Protein AF-A0A4Y8WKA4-F1 (afdb_monomer_lite)

Organism: NCBI:txid2499078

Radius of gyration: 18.42 Å; chains: 1; bounding box: 47×33×54 Å

pLDDT: mean 84.23, std 11.36, range [43.81, 95.75]

Secondary structure (DSSP, 8-state):
-PPPHHHHHH--TT-TTS-HHHHHHHHHHHHHHHHHHHHHHHHHHT---TT--BTTBS---S---B-GGGGS---HHHHHTHHHHHHHIIIIIIIIS--EEEEEBTT--EEEEE-TTTHHHHHHHHHHHHHHHHHHHHHHHHHHHHHH--HHHHHHHHHHHHHHHHH--

Structure (mmCIF, N/CA/C/O backbone):
data_AF-A0A4Y8WKA4-F1
#
_entry.id   AF-A0A4Y8WKA4-F1
#
loop_
_atom_site.group_PDB
_atom_site.id
_atom_site.type_symbol
_atom_site.label_atom_id
_atom_site.label_alt_id
_atom_site.label_comp_id
_atom_site.label_asym_id
_atom_site.label_entity_id
_atom_site.label_seq_id
_atom_site.pdbx_PDB_ins_code
_atom_site.Cartn_x
_atom_site.Cartn_y
_atom_site.Cartn_z
_atom_site.occupancy
_atom_site.B_iso_or_equiv
_atom_site.auth_seq_id
_atom_site.auth_comp_id
_atom_site.auth_asym_id
_atom_site.auth_atom_id
_atom_site.pdbx_PDB_model_num
ATOM 1 N N . MET A 1 1 ? 14.330 -9.466 18.571 1.00 43.81 1 MET A N 1
ATOM 2 C CA . MET A 1 1 ? 14.404 -8.574 17.390 1.00 43.81 1 MET A CA 1
ATOM 3 C C . MET A 1 1 ? 12.988 -8.316 16.913 1.00 43.81 1 MET A C 1
ATOM 5 O O . MET A 1 1 ? 12.237 -9.278 16.815 1.00 43.81 1 MET A O 1
ATOM 9 N N . ARG A 1 2 ? 12.600 -7.057 16.676 1.00 56.41 2 ARG A N 1
ATOM 10 C CA . ARG A 1 2 ? 11.308 -6.758 16.035 1.00 56.41 2 ARG A CA 1
ATOM 11 C C . ARG A 1 2 ? 11.288 -7.422 14.653 1.00 56.41 2 ARG A C 1
ATOM 13 O O . ARG A 1 2 ? 12.286 -7.357 13.938 1.00 56.41 2 ARG A O 1
ATOM 20 N N . SER A 1 3 ? 10.198 -8.103 14.307 1.00 64.75 3 SER A N 1
ATOM 21 C CA . SER A 1 3 ? 10.021 -8.667 12.965 1.00 64.75 3 SER A CA 1
ATOM 22 C C . SER A 1 3 ? 10.078 -7.536 11.941 1.00 64.75 3 SER A C 1
ATOM 24 O O . SER A 1 3 ? 9.409 -6.524 12.131 1.00 64.75 3 SER A O 1
ATOM 26 N N . SER A 1 4 ? 10.848 -7.707 10.867 1.00 80.31 4 SER A N 1
ATOM 27 C CA . SER A 1 4 ? 10.919 -6.721 9.785 1.00 80.31 4 SER A CA 1
ATOM 28 C C . SER A 1 4 ? 9.520 -6.452 9.217 1.00 80.31 4 SER A C 1
ATOM 30 O O . SER A 1 4 ? 8.881 -7.372 8.700 1.00 80.31 4 SER A O 1
ATOM 32 N N . VAL A 1 5 ? 9.051 -5.201 9.289 1.00 82.81 5 VAL A N 1
ATOM 33 C CA . VAL A 1 5 ? 7.766 -4.790 8.697 1.00 82.81 5 VAL A CA 1
ATOM 34 C C . VAL A 1 5 ? 7.762 -5.015 7.189 1.00 82.81 5 VAL A C 1
ATOM 36 O O . VAL A 1 5 ? 6.759 -5.473 6.655 1.00 82.81 5 VAL A O 1
ATOM 39 N N . PHE A 1 6 ? 8.904 -4.846 6.518 1.00 83.19 6 PHE A N 1
ATOM 40 C CA . PHE A 1 6 ? 9.042 -5.185 5.103 1.00 83.19 6 PHE A CA 1
ATOM 41 C C . PHE A 1 6 ? 8.712 -6.661 4.831 1.00 83.19 6 PHE A C 1
ATOM 43 O O . PHE A 1 6 ? 7.913 -6.971 3.954 1.00 83.19 6 PHE A O 1
ATOM 50 N N . SER A 1 7 ? 9.248 -7.586 5.636 1.00 82.94 7 SER A N 1
ATOM 51 C CA . SER A 1 7 ? 8.873 -9.006 5.543 1.00 82.94 7 SER A CA 1
ATOM 52 C C . SER A 1 7 ? 7.390 -9.222 5.868 1.00 82.94 7 SER A C 1
ATOM 54 O O . SER A 1 7 ? 6.715 -10.008 5.203 1.00 82.94 7 SER A O 1
ATOM 56 N N . LYS A 1 8 ? 6.843 -8.468 6.830 1.00 87.00 8 LYS A N 1
ATOM 57 C CA . LYS A 1 8 ? 5.418 -8.506 7.189 1.00 87.00 8 LYS A CA 1
ATOM 58 C C . LYS A 1 8 ? 4.508 -8.073 6.029 1.00 87.00 8 LYS A C 1
ATOM 60 O O . LYS A 1 8 ? 3.428 -8.637 5.897 1.00 87.00 8 LYS A O 1
ATOM 65 N N . VAL A 1 9 ? 4.934 -7.155 5.158 1.00 88.31 9 VAL A N 1
ATOM 66 C CA . VAL A 1 9 ? 4.159 -6.741 3.968 1.00 88.31 9 VAL A CA 1
ATOM 67 C C . VAL A 1 9 ? 3.922 -7.910 3.006 1.00 88.31 9 VAL A C 1
ATOM 69 O O . VAL A 1 9 ? 2.821 -8.069 2.468 1.00 88.31 9 VAL A O 1
ATOM 72 N N . PHE A 1 10 ? 4.934 -8.757 2.816 1.00 87.00 10 PHE A N 1
ATOM 73 C CA . PHE A 1 10 ? 4.883 -9.899 1.896 1.00 87.00 10 PHE A CA 1
ATOM 74 C C . PHE A 1 10 ? 4.451 -11.207 2.563 1.00 87.00 10 PHE A C 1
ATOM 76 O O . PHE A 1 10 ? 3.941 -12.101 1.887 1.00 87.00 10 PHE A O 1
ATOM 83 N N . SER A 1 11 ? 4.602 -11.318 3.880 1.00 85.62 11 SER A N 1
ATOM 84 C CA . SER A 1 11 ? 4.184 -12.487 4.645 1.00 85.62 11 SER A CA 1
ATOM 85 C C . SER A 1 11 ? 2.704 -12.417 5.000 1.00 85.62 11 SER A C 1
ATOM 87 O O . SER A 1 11 ? 2.251 -11.488 5.660 1.00 85.62 11 SER A O 1
ATOM 89 N N . ARG A 1 12 ? 1.965 -13.463 4.627 1.00 80.00 12 ARG A N 1
ATOM 90 C CA . ARG A 1 12 ? 0.554 -13.650 4.991 1.00 80.00 12 ARG A CA 1
ATOM 91 C C . ARG A 1 12 ? 0.323 -13.978 6.471 1.00 80.00 12 ARG A C 1
ATOM 93 O O . ARG A 1 12 ? -0.821 -13.955 6.907 1.00 80.00 12 ARG A O 1
ATOM 100 N N . GLY A 1 13 ? 1.369 -14.333 7.223 1.00 75.81 13 GLY A N 1
ATOM 101 C CA . GLY A 1 13 ? 1.269 -14.657 8.650 1.00 75.81 13 GLY A CA 1
ATOM 102 C C . GLY A 1 13 ? 0.107 -15.601 8.999 1.00 75.81 13 GLY A C 1
ATOM 103 O O . GLY A 1 13 ? -0.016 -16.691 8.438 1.00 75.81 13 GLY A O 1
ATOM 104 N N . SER A 1 14 ? -0.741 -15.160 9.933 1.00 65.06 14 SER A N 1
ATOM 105 C CA . SER A 1 14 ? -1.911 -15.876 10.463 1.00 65.06 14 SER A CA 1
ATOM 106 C C . SER A 1 14 ? -3.178 -15.761 9.602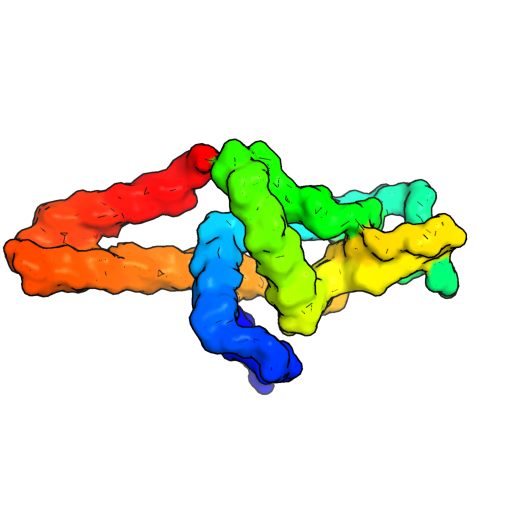 1.00 65.06 14 SER A C 1
ATOM 108 O O . SER A 1 14 ? -4.187 -16.385 9.933 1.00 65.06 14 SER A O 1
ATOM 110 N N . THR A 1 15 ? -3.165 -15.021 8.486 1.00 69.19 15 THR A N 1
ATOM 111 C CA . THR A 1 15 ? -4.337 -14.835 7.609 1.00 69.19 15 THR A CA 1
ATOM 112 C C . THR A 1 15 ? -4.549 -16.067 6.709 1.00 69.19 15 THR A C 1
ATOM 114 O O . THR A 1 15 ? -4.353 -16.055 5.486 1.00 69.19 15 THR A O 1
ATOM 117 N N . GLN A 1 16 ? -4.910 -17.192 7.335 1.00 60.88 16 GLN A N 1
ATOM 118 C CA . GLN A 1 16 ? -4.910 -18.529 6.729 1.00 60.88 16 GLN A CA 1
ATOM 119 C C . GLN A 1 16 ? -5.965 -18.752 5.622 1.00 60.88 16 GLN A C 1
ATOM 121 O O . GLN A 1 16 ? -5.877 -19.745 4.909 1.00 60.88 16 GLN A O 1
ATOM 126 N N . GLY A 1 17 ? -6.890 -17.819 5.375 1.00 73.00 17 GLY A N 1
ATOM 127 C CA . GLY A 1 17 ? -7.946 -17.963 4.356 1.00 73.00 17 GLY A CA 1
ATOM 128 C C . GLY A 1 17 ? -7.694 -17.2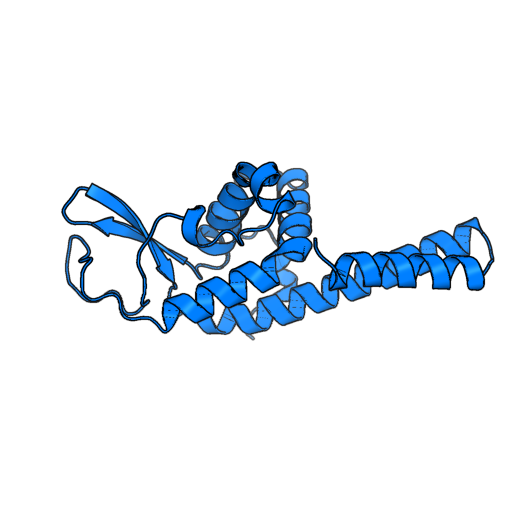95 2.996 1.00 73.00 17 GLY A C 1
ATOM 129 O O . GLY A 1 17 ? -8.512 -17.427 2.090 1.00 73.00 17 GLY A O 1
ATOM 130 N N . ILE A 1 18 ? -6.600 -16.547 2.825 1.00 85.81 18 ILE A N 1
ATOM 131 C CA . ILE A 1 18 ? -6.398 -15.698 1.634 1.00 85.81 18 ILE A CA 1
ATOM 132 C C . ILE A 1 18 ? -5.456 -16.373 0.645 1.00 85.81 18 ILE A C 1
ATOM 134 O O . ILE A 1 18 ? -4.373 -16.791 1.021 1.00 85.81 18 ILE A O 1
ATOM 138 N N . SER A 1 19 ? -5.805 -16.456 -0.640 1.00 89.38 19 SER A N 1
ATOM 139 C CA . SER A 1 19 ? -4.894 -17.025 -1.643 1.00 89.38 19 SER A CA 1
ATOM 140 C C . SER A 1 19 ? -3.643 -16.157 -1.853 1.00 89.38 19 SER A C 1
ATOM 142 O O . SER A 1 19 ? -3.685 -14.932 -1.731 1.00 89.38 19 SER A O 1
ATOM 144 N N . LEU A 1 20 ? -2.513 -16.774 -2.224 1.00 88.50 20 LEU A N 1
ATOM 145 C CA . LEU A 1 20 ? -1.264 -16.043 -2.490 1.00 88.50 20 LEU A CA 1
ATOM 146 C C . LEU A 1 20 ? -1.441 -14.981 -3.590 1.00 88.50 20 LEU A C 1
ATOM 148 O O . LEU A 1 20 ? -0.960 -13.861 -3.451 1.00 88.50 20 LEU A O 1
ATOM 152 N N . SER A 1 21 ? -2.184 -15.308 -4.652 1.00 89.62 21 SER A N 1
ATOM 153 C CA . SER A 1 21 ? -2.494 -14.365 -5.735 1.00 89.62 21 SER A CA 1
ATOM 154 C C . SER A 1 21 ? -3.244 -13.135 -5.221 1.00 89.62 21 SER A C 1
ATOM 156 O O . SER A 1 21 ? -2.887 -12.009 -5.561 1.00 89.62 21 SER A O 1
ATOM 158 N N . LYS A 1 22 ? -4.252 -13.336 -4.364 1.00 91.69 22 LYS A N 1
ATOM 159 C CA . LYS A 1 22 ? -5.006 -12.235 -3.761 1.00 91.69 22 LYS A CA 1
ATOM 160 C C . LYS A 1 22 ? -4.115 -11.380 -2.866 1.00 91.69 22 LYS A C 1
ATOM 162 O O . LYS A 1 22 ? -4.157 -10.162 -2.978 1.00 91.69 22 LYS A O 1
ATOM 167 N N . TRP A 1 23 ? -3.258 -12.003 -2.058 1.00 93.38 23 TRP A N 1
ATOM 168 C CA . TRP A 1 23 ? -2.293 -11.275 -1.234 1.00 93.38 23 TRP A CA 1
ATOM 169 C C . TRP A 1 23 ? -1.378 -10.381 -2.071 1.00 93.38 23 TRP A C 1
ATOM 171 O O . TRP A 1 23 ? -1.238 -9.203 -1.769 1.00 93.38 23 TRP A O 1
ATOM 181 N N . MET A 1 24 ? -0.824 -10.905 -3.167 1.00 90.81 24 MET A N 1
ATOM 182 C CA . MET A 1 24 ? 0.022 -10.117 -4.067 1.00 90.81 24 MET A CA 1
ATOM 183 C C . MET A 1 24 ? -0.738 -8.964 -4.724 1.00 90.81 24 MET A C 1
ATOM 185 O O . MET A 1 24 ? -0.210 -7.857 -4.784 1.00 90.81 24 MET A O 1
ATOM 189 N N . LYS A 1 25 ? -1.988 -9.182 -5.158 1.00 92.62 25 LYS A N 1
ATOM 190 C CA . LYS A 1 25 ? -2.845 -8.101 -5.678 1.00 92.62 25 LYS A CA 1
ATOM 191 C C . LYS A 1 25 ? -3.059 -7.005 -4.635 1.00 92.62 25 LYS A C 1
ATOM 193 O O . LYS A 1 25 ? -2.918 -5.829 -4.959 1.00 92.62 25 LYS A O 1
ATOM 198 N N . LEU A 1 26 ? -3.347 -7.387 -3.391 1.00 94.00 26 LEU A N 1
ATOM 199 C CA . LEU A 1 26 ? -3.508 -6.441 -2.289 1.00 94.00 26 LEU A CA 1
ATOM 200 C C . LEU A 1 26 ? -2.198 -5.717 -1.973 1.00 94.00 26 LEU A C 1
ATOM 202 O O . LEU A 1 26 ? -2.237 -4.517 -1.764 1.00 94.00 26 LEU A O 1
ATOM 206 N N . THR A 1 27 ? -1.045 -6.387 -2.005 1.00 92.81 27 THR A N 1
ATOM 207 C CA . THR A 1 27 ? 0.269 -5.749 -1.798 1.00 92.81 27 THR A CA 1
ATOM 208 C C . THR A 1 27 ? 0.630 -4.764 -2.916 1.00 92.81 27 THR A C 1
ATOM 210 O O . THR A 1 27 ? 1.208 -3.713 -2.647 1.00 92.81 27 THR A O 1
ATOM 213 N N . LEU A 1 28 ? 0.270 -5.049 -4.173 1.00 90.25 28 LEU A N 1
ATOM 214 C CA . LEU A 1 28 ? 0.444 -4.090 -5.272 1.00 90.25 28 LEU A CA 1
ATOM 215 C C . LEU A 1 28 ? -0.464 -2.869 -5.094 1.00 90.25 28 LEU A C 1
ATOM 217 O O . LEU A 1 28 ? -0.008 -1.734 -5.229 1.00 90.25 28 LEU A O 1
ATOM 221 N N . LEU A 1 29 ? -1.732 -3.099 -4.743 1.00 93.25 29 LEU A N 1
ATOM 222 C CA . LEU A 1 29 ? -2.688 -2.031 -4.459 1.00 93.25 29 LEU A CA 1
ATOM 223 C C . LEU A 1 29 ? -2.233 -1.181 -3.259 1.00 93.25 29 LEU A C 1
ATOM 225 O O . LEU A 1 29 ? -2.213 0.044 -3.321 1.00 93.25 29 LEU A O 1
ATOM 229 N N . GLU A 1 30 ? -1.782 -1.827 -2.194 1.00 94.19 30 GLU A N 1
ATOM 230 C CA . GLU A 1 30 ? -1.178 -1.198 -1.022 1.00 94.19 30 GLU A CA 1
ATOM 231 C C . GLU A 1 30 ? 0.054 -0.369 -1.387 1.00 94.19 30 GLU A C 1
ATOM 233 O O . GLU A 1 30 ? 0.178 0.765 -0.944 1.00 94.19 30 GLU A O 1
ATOM 238 N N . SER A 1 31 ? 0.938 -0.868 -2.249 1.00 90.25 31 SER A N 1
ATOM 239 C CA . SER A 1 31 ? 2.100 -0.093 -2.701 1.00 90.25 31 SER A CA 1
ATOM 240 C C . SER A 1 31 ? 1.676 1.143 -3.506 1.00 90.25 31 SER A C 1
ATOM 242 O O . SER A 1 31 ? 2.321 2.192 -3.433 1.00 90.25 31 SER A O 1
ATOM 244 N N . TYR A 1 32 ? 0.568 1.055 -4.249 1.00 89.75 32 TYR A N 1
ATOM 245 C CA . TYR A 1 32 ? 0.019 2.167 -5.023 1.00 89.75 32 TYR A CA 1
ATOM 246 C C . TYR A 1 32 ? -0.571 3.278 -4.140 1.00 89.75 32 TYR A C 1
ATOM 248 O O . TYR A 1 32 ? -0.137 4.425 -4.266 1.00 89.75 32 TYR A O 1
ATOM 256 N N . LEU A 1 33 ? -1.514 2.979 -3.237 1.00 91.62 33 LEU A N 1
ATOM 257 C CA . LEU A 1 33 ? -2.233 4.014 -2.464 1.00 91.62 33 LEU A CA 1
ATOM 258 C C . LEU A 1 33 ? -1.913 4.047 -0.961 1.00 91.62 33 LEU A C 1
ATOM 260 O O . LEU A 1 33 ? -2.409 4.914 -0.243 1.00 91.62 33 LEU A O 1
ATOM 264 N N . GLY A 1 34 ? -1.086 3.130 -0.470 1.00 92.06 34 GLY A N 1
ATOM 265 C CA . GLY A 1 34 ? -0.878 2.916 0.960 1.00 92.06 34 GLY A CA 1
ATOM 266 C C . GLY A 1 34 ? -0.259 4.103 1.686 1.00 92.06 34 GLY A C 1
ATOM 267 O O . GLY A 1 34 ? -0.564 4.308 2.854 1.00 92.06 34 GLY A O 1
ATOM 268 N N . GLU A 1 35 ? 0.545 4.922 1.003 1.00 91.25 35 GLU A N 1
ATOM 269 C CA . GLU A 1 35 ? 1.062 6.179 1.559 1.00 91.25 35 GLU A CA 1
ATOM 270 C C . GLU A 1 35 ? -0.067 7.167 1.883 1.00 91.25 35 GLU A C 1
ATOM 272 O O . GLU A 1 35 ? -0.120 7.691 2.991 1.00 91.25 35 GLU A O 1
ATOM 277 N N . GLN A 1 36 ? -1.020 7.351 0.963 1.00 91.56 36 GLN A N 1
ATOM 278 C CA . GLN A 1 36 ? -2.173 8.230 1.179 1.00 91.56 36 GLN A CA 1
ATOM 279 C C . GLN A 1 36 ? -3.070 7.698 2.304 1.00 91.56 36 GLN A C 1
ATOM 281 O O . GLN A 1 36 ? -3.555 8.472 3.123 1.00 91.56 36 GLN A O 1
ATOM 286 N N . VAL A 1 37 ? -3.264 6.376 2.372 1.00 93.44 37 VAL A N 1
ATOM 287 C CA . VAL A 1 37 ? -4.017 5.731 3.462 1.00 93.44 37 VAL A CA 1
ATOM 288 C C . VAL A 1 37 ? -3.334 5.963 4.806 1.00 93.44 37 VAL A C 1
ATOM 290 O O . VAL A 1 37 ? -3.999 6.331 5.770 1.00 93.44 37 VAL A O 1
ATOM 293 N N . ILE A 1 38 ? -2.011 5.776 4.879 1.00 93.69 38 ILE A N 1
ATOM 294 C CA . ILE A 1 38 ? -1.227 6.031 6.094 1.00 93.69 38 ILE A CA 1
ATOM 295 C C . ILE A 1 38 ? -1.396 7.482 6.543 1.00 93.69 38 ILE A C 1
ATOM 297 O O . ILE A 1 38 ? -1.667 7.722 7.719 1.00 93.69 38 ILE A O 1
ATOM 301 N N . ASP A 1 39 ? -1.271 8.434 5.620 1.00 91.19 39 ASP A N 1
ATOM 302 C CA . ASP A 1 39 ? -1.378 9.855 5.940 1.00 91.19 39 ASP A CA 1
ATOM 303 C C . ASP A 1 39 ? -2.793 10.206 6.453 1.00 91.19 39 ASP A C 1
ATOM 305 O O . ASP A 1 39 ? -2.920 10.948 7.430 1.00 91.19 39 ASP A O 1
ATOM 309 N N . ILE A 1 40 ? -3.853 9.608 5.885 1.00 91.06 40 ILE A N 1
ATOM 310 C CA . ILE A 1 40 ? -5.226 9.743 6.407 1.00 91.06 40 ILE A CA 1
ATOM 311 C C . ILE A 1 40 ? -5.328 9.153 7.817 1.00 91.06 40 ILE A C 1
ATOM 313 O O . ILE A 1 40 ? -5.788 9.849 8.720 1.00 91.06 40 ILE A O 1
ATOM 317 N N . ILE A 1 41 ? -4.874 7.912 8.040 1.00 91.00 41 ILE A N 1
ATOM 318 C CA . ILE A 1 41 ? -4.930 7.255 9.360 1.00 91.00 41 ILE A CA 1
ATOM 319 C C . ILE A 1 41 ? -4.222 8.111 10.419 1.00 91.00 41 ILE A C 1
ATOM 321 O O . ILE A 1 41 ? -4.775 8.352 11.493 1.00 91.00 41 ILE A O 1
ATOM 325 N N . LEU A 1 42 ? -3.026 8.616 10.111 1.00 89.31 42 LEU A N 1
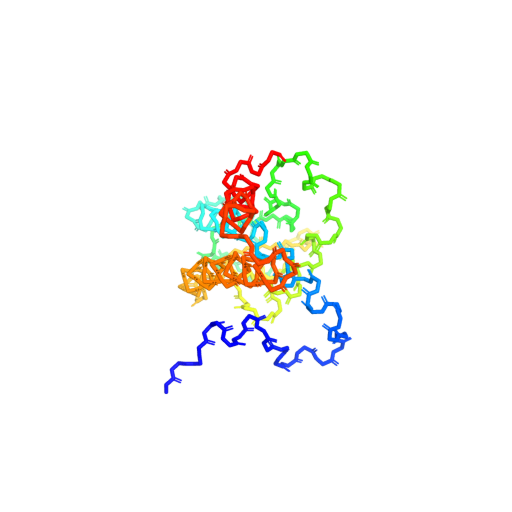ATOM 326 C CA . LEU A 1 42 ? -2.269 9.482 11.014 1.00 89.31 42 LEU A CA 1
ATOM 327 C C . LEU A 1 42 ? -3.012 10.792 11.291 1.00 89.31 42 LEU A C 1
ATOM 329 O O . LEU A 1 42 ? -3.177 11.165 12.455 1.00 89.31 42 LEU A O 1
ATOM 333 N N . SER A 1 43 ? -3.521 11.453 10.248 1.00 87.44 43 SER A N 1
ATOM 334 C CA . SER A 1 43 ? -4.290 12.692 10.389 1.00 87.44 43 SER A CA 1
ATOM 335 C C . SER A 1 43 ? -5.488 12.503 11.318 1.00 87.44 43 SER A C 1
ATOM 337 O O . SER A 1 43 ? -5.712 13.310 12.221 1.00 87.44 43 SER A O 1
ATOM 339 N N . VAL A 1 44 ? -6.247 11.426 11.135 1.00 82.88 44 VAL A N 1
ATOM 340 C CA . VAL A 1 44 ? -7.489 11.201 11.882 1.00 82.88 44 VAL A CA 1
ATOM 341 C C . VAL A 1 44 ? -7.233 10.662 13.291 1.00 82.88 44 VAL A C 1
ATOM 343 O O . VAL A 1 44 ? -8.028 10.921 14.194 1.00 82.88 44 VAL A O 1
ATOM 346 N N . SER A 1 45 ? -6.093 9.997 13.512 1.00 82.56 45 SER A N 1
ATOM 347 C CA . SER A 1 45 ? -5.658 9.566 14.847 1.00 82.56 45 SER A CA 1
ATOM 348 C C . SER A 1 45 ? -5.363 10.748 15.774 1.00 82.56 45 SER A C 1
ATOM 350 O O . SER A 1 45 ? -5.610 10.675 16.975 1.00 82.56 45 SER A O 1
ATOM 352 N N . SER A 1 46 ? -4.902 11.872 15.211 1.00 74.75 46 SER A N 1
ATOM 353 C CA . SER A 1 46 ? -4.672 13.115 15.957 1.00 74.75 46 SER A CA 1
ATOM 354 C C . SER A 1 46 ? -5.956 13.901 16.256 1.00 74.75 46 SER A C 1
ATOM 356 O O . SER A 1 46 ? -5.945 14.819 17.077 1.00 74.75 46 SER A O 1
ATOM 358 N N . TYR A 1 47 ? -7.074 13.548 15.612 1.00 71.25 47 TYR A N 1
ATOM 359 C CA . TYR A 1 47 ? -8.331 14.277 15.728 1.00 71.25 47 TYR A CA 1
ATOM 360 C C . TYR A 1 47 ? -9.251 13.619 16.763 1.00 71.25 47 TYR A C 1
ATOM 362 O O . TYR A 1 47 ? -9.877 12.595 16.500 1.00 71.25 47 TYR A O 1
ATOM 370 N N . GLN A 1 48 ? -9.388 14.209 17.952 1.00 59.94 48 GLN A N 1
ATOM 371 C CA . GLN A 1 48 ? -10.360 13.736 18.944 1.00 59.94 48 GLN A CA 1
ATOM 372 C C . GLN A 1 48 ? -11.780 14.154 18.554 1.00 59.94 48 GLN A C 1
ATOM 374 O O . GLN A 1 48 ? -12.184 15.307 18.713 1.00 59.94 48 GLN A O 1
ATOM 379 N N . THR A 1 49 ? -12.567 13.193 18.074 1.00 55.62 49 THR A N 1
ATOM 380 C CA . THR A 1 49 ? -13.989 13.420 17.794 1.00 55.62 49 THR A CA 1
ATOM 381 C C . THR A 1 49 ? -14.778 13.288 19.094 1.00 55.62 49 THR A C 1
ATOM 383 O O . THR A 1 49 ? -14.833 12.213 19.683 1.00 55.62 49 THR A O 1
ATOM 386 N N . LYS A 1 50 ? -15.390 14.384 19.561 1.00 53.81 50 LYS A N 1
ATOM 387 C CA . LYS A 1 50 ? -16.109 14.439 20.851 1.00 53.81 50 LYS A CA 1
ATOM 388 C C . LYS A 1 50 ? -17.441 13.667 20.888 1.00 53.81 50 LYS A C 1
ATOM 390 O O . LYS A 1 50 ? -18.029 13.566 21.956 1.00 53.81 50 LYS A O 1
ATOM 395 N N . SER A 1 51 ? -17.957 13.184 19.757 1.00 54.12 51 SER A N 1
ATOM 396 C CA . SER A 1 51 ? -19.385 12.847 19.619 1.00 54.12 51 SER A CA 1
ATOM 397 C C . SER A 1 51 ? -19.734 11.361 19.530 1.00 54.12 51 SER A C 1
ATOM 399 O O . SER A 1 51 ? -20.904 11.022 19.675 1.00 54.12 51 SER A O 1
ATOM 401 N N . VAL A 1 52 ? -18.774 10.461 19.319 1.00 63.50 52 VAL A N 1
ATOM 402 C CA . VAL A 1 52 ? -19.067 9.025 19.175 1.00 63.50 52 VAL A CA 1
ATOM 403 C C . VAL A 1 52 ? -18.502 8.299 20.391 1.00 63.50 52 VAL A C 1
ATOM 405 O O . VAL A 1 52 ? -17.346 8.516 20.733 1.00 63.50 52 VAL A O 1
ATOM 408 N N . SER A 1 53 ? -19.290 7.442 21.051 1.00 65.50 53 SER A N 1
ATOM 409 C CA . SER A 1 53 ? -18.892 6.612 22.210 1.00 65.50 53 SER A CA 1
ATOM 410 C C . SER A 1 53 ? -19.034 5.125 21.862 1.00 65.50 53 SER A C 1
ATOM 412 O O . SER A 1 53 ? -20.006 4.742 21.206 1.00 65.50 53 SER A O 1
ATOM 414 N N . TRP A 1 54 ? -18.065 4.291 22.257 1.00 70.81 54 TRP A N 1
ATOM 415 C CA . TRP A 1 54 ? -18.174 2.840 22.084 1.00 70.81 54 TRP A CA 1
ATOM 416 C C . TRP A 1 54 ? -19.124 2.253 23.118 1.00 70.81 54 TRP A C 1
ATOM 418 O O . TRP A 1 54 ? -19.299 2.770 24.229 1.00 70.81 54 TRP A O 1
ATOM 428 N N . LYS A 1 55 ? -19.724 1.125 22.764 1.00 63.69 55 LYS A N 1
ATOM 429 C CA . LYS A 1 55 ? -20.459 0.281 23.693 1.00 63.69 55 LYS A CA 1
ATOM 430 C C . LYS A 1 55 ? -19.447 -0.364 24.650 1.00 63.69 55 LYS A C 1
ATOM 432 O O . LYS A 1 55 ? -18.693 -1.241 24.253 1.00 63.69 55 LYS A O 1
ATOM 437 N N . GLY A 1 56 ? -19.400 0.110 25.897 1.00 61.25 56 GLY A N 1
ATOM 438 C CA . GLY A 1 56 ? -18.479 -0.394 26.930 1.00 61.25 56 GLY A CA 1
ATOM 439 C C . GLY A 1 56 ? -17.523 0.639 27.539 1.00 61.25 56 GLY A C 1
ATOM 440 O O . GLY A 1 56 ? -16.829 0.306 28.494 1.00 61.25 56 GLY A O 1
ATOM 441 N N . GLY A 1 57 ? -17.512 1.890 27.061 1.00 56.22 57 GLY A N 1
ATOM 442 C CA . GLY A 1 57 ? -16.752 2.986 27.679 1.00 56.22 57 GLY A CA 1
ATOM 443 C C . GLY A 1 57 ? -16.210 4.004 26.672 1.00 56.22 57 GLY A C 1
ATOM 444 O O . GLY A 1 57 ? -16.081 3.715 25.486 1.00 56.22 57 GLY A O 1
ATOM 445 N N . ASP A 1 58 ? -15.885 5.209 27.151 1.00 53.19 58 ASP A N 1
ATOM 446 C CA . ASP A 1 58 ? -15.444 6.345 26.317 1.00 53.19 58 ASP A CA 1
ATOM 447 C C . ASP A 1 58 ? -13.961 6.319 25.913 1.00 53.19 58 ASP A C 1
ATOM 449 O O . ASP A 1 58 ? -13.500 7.193 25.178 1.00 53.19 58 ASP A O 1
ATOM 453 N N . GLN A 1 59 ? -13.197 5.313 26.334 1.00 51.06 59 GLN A N 1
ATOM 454 C CA . GLN A 1 59 ? -11.757 5.264 26.089 1.00 51.06 59 GLN A CA 1
ATOM 455 C C . GLN A 1 59 ? -11.405 4.638 24.734 1.00 51.06 59 GLN A C 1
ATOM 457 O O . GLN A 1 59 ? -10.708 3.631 24.683 1.00 51.06 59 GLN A O 1
ATOM 462 N N . ALA A 1 60 ? -11.833 5.241 23.621 1.00 51.38 60 ALA A N 1
ATOM 463 C CA . ALA A 1 60 ? -11.055 5.060 22.392 1.00 51.38 60 ALA A CA 1
ATOM 464 C C . ALA A 1 60 ? -10.005 6.160 22.345 1.00 51.38 60 ALA A C 1
ATOM 466 O O . ALA A 1 60 ? -10.319 7.338 22.167 1.00 51.38 60 ALA A O 1
ATOM 467 N N . VAL A 1 61 ? -8.757 5.751 22.529 1.00 57.81 61 VAL A N 1
ATOM 468 C CA . VAL A 1 61 ? -7.577 6.622 22.513 1.00 57.81 61 VAL A CA 1
ATOM 469 C C . VAL A 1 61 ? -7.192 6.995 21.060 1.00 57.81 61 VAL A C 1
ATOM 471 O O . VAL A 1 61 ? -6.362 7.869 20.842 1.00 57.81 61 VAL A O 1
ATOM 474 N N . GLY A 1 62 ? -7.847 6.383 20.063 1.00 57.19 62 GLY A N 1
ATOM 475 C CA . GLY A 1 62 ? -7.549 6.428 18.625 1.00 57.19 62 GLY A CA 1
ATOM 476 C C . GLY A 1 62 ? -8.083 7.589 17.778 1.00 57.19 62 GLY A C 1
ATOM 477 O O . GLY A 1 62 ? -8.041 7.494 16.553 1.00 57.19 62 GLY A O 1
ATOM 478 N N . GLY A 1 63 ? -8.600 8.664 18.376 1.00 69.81 63 GLY A N 1
ATOM 479 C CA . GLY A 1 63 ? -9.098 9.819 17.614 1.00 69.81 63 GLY A CA 1
ATOM 480 C C . GLY A 1 63 ? -10.450 9.582 16.916 1.00 69.81 63 GLY A C 1
ATOM 481 O O . GLY A 1 63 ? -11.424 9.189 17.568 1.00 69.81 63 GLY A O 1
ATOM 482 N N . TYR A 1 64 ? -10.541 9.902 15.618 1.00 79.38 64 TYR A N 1
ATOM 483 C CA . TYR A 1 64 ? -11.765 9.824 14.804 1.00 79.38 64 TYR A CA 1
ATOM 484 C C . TYR A 1 64 ? -12.311 8.400 14.682 1.00 79.38 64 TYR A C 1
ATOM 486 O O . TYR A 1 64 ? -11.564 7.422 14.668 1.00 79.38 64 TYR A O 1
ATOM 494 N N . ARG A 1 65 ? -13.638 8.302 14.554 1.00 82.75 65 ARG A N 1
ATOM 495 C CA . ARG A 1 65 ? -14.368 7.043 14.391 1.00 82.75 65 ARG A CA 1
ATOM 496 C C . ARG A 1 65 ? -15.285 7.160 13.187 1.00 82.75 65 ARG A C 1
ATOM 498 O O . ARG A 1 65 ? -16.119 8.063 13.149 1.00 82.75 65 ARG A O 1
ATOM 505 N N . GLY A 1 66 ? -15.147 6.245 12.239 1.00 83.75 66 GLY A N 1
ATOM 506 C CA . GLY A 1 66 ? -15.950 6.251 11.022 1.00 83.75 66 GLY A CA 1
ATOM 507 C C . GLY A 1 66 ? -15.931 4.913 10.302 1.00 83.75 66 GLY A C 1
ATOM 508 O O . GLY A 1 66 ? -15.277 3.964 10.727 1.00 83.75 66 GLY A O 1
ATOM 509 N N . GLU A 1 67 ? -16.679 4.827 9.213 1.00 88.94 67 GLU A N 1
ATOM 510 C CA . GLU A 1 67 ? -16.659 3.656 8.341 1.00 88.94 67 GLU A CA 1
ATOM 511 C C . GLU A 1 67 ? -15.298 3.515 7.642 1.00 88.94 67 GLU A C 1
ATOM 513 O O . GLU A 1 67 ? -14.586 4.502 7.437 1.00 88.94 67 GLU A O 1
ATOM 518 N N . LEU A 1 68 ? -14.950 2.298 7.205 1.00 89.81 68 LEU A N 1
ATOM 519 C CA . LEU A 1 68 ? -13.713 2.046 6.448 1.00 89.81 68 LEU A CA 1
ATOM 520 C C . LEU A 1 68 ? -13.578 2.942 5.212 1.00 89.81 68 LEU A C 1
ATOM 522 O O . LEU A 1 68 ? -12.470 3.314 4.834 1.00 89.81 68 LEU A O 1
ATOM 526 N N . GLU A 1 69 ? -14.703 3.312 4.601 1.00 90.94 69 GLU A N 1
ATOM 527 C CA . GLU A 1 69 ? -14.739 4.188 3.432 1.00 90.94 69 GLU A CA 1
ATOM 528 C C . GLU A 1 69 ? -14.072 5.544 3.675 1.00 90.94 69 GLU A C 1
ATOM 530 O O . GLU A 1 69 ? -13.498 6.113 2.748 1.00 90.94 69 GLU A O 1
ATOM 535 N N . PHE A 1 70 ? -14.086 6.040 4.913 1.00 88.44 70 PHE A N 1
ATOM 536 C CA . PHE A 1 70 ? -13.466 7.315 5.262 1.00 88.44 70 PHE A CA 1
ATOM 537 C C . PHE A 1 70 ? -11.938 7.299 5.110 1.00 88.44 70 PHE A C 1
ATOM 539 O O . PHE A 1 70 ? -11.319 8.330 4.856 1.00 88.44 70 PHE A O 1
ATOM 546 N N . PHE A 1 71 ? -11.323 6.121 5.221 1.00 89.94 71 PHE A N 1
ATOM 547 C CA . PHE A 1 71 ? -9.880 5.946 5.064 1.00 89.94 71 PHE A CA 1
ATOM 548 C C . PHE A 1 71 ? -9.453 5.817 3.592 1.00 89.94 71 PHE A C 1
ATOM 550 O O . PHE A 1 71 ? -8.264 5.664 3.306 1.00 89.94 71 PHE A O 1
ATOM 557 N N . ILE A 1 72 ? -10.400 5.875 2.648 1.00 91.19 72 ILE A N 1
ATOM 558 C CA . ILE A 1 72 ? -10.128 5.793 1.211 1.00 91.19 72 ILE A CA 1
ATOM 559 C C . ILE A 1 72 ? -9.792 7.192 0.671 1.00 91.19 72 ILE A C 1
ATOM 561 O O . ILE A 1 72 ? -10.632 8.094 0.731 1.00 91.19 72 ILE A O 1
ATOM 565 N N . PRO A 1 73 ? -8.608 7.396 0.064 1.00 87.62 73 PRO A N 1
ATOM 566 C CA . PRO A 1 73 ? -8.273 8.679 -0.540 1.00 87.62 73 PRO A CA 1
ATOM 567 C C . PRO A 1 73 ? -9.200 8.994 -1.719 1.00 87.62 73 PRO A C 1
ATOM 569 O O . PRO A 1 73 ? -9.441 8.149 -2.583 1.00 87.62 73 PRO A O 1
ATOM 572 N N . SER A 1 74 ? -9.689 10.231 -1.790 1.00 84.75 74 SER A N 1
ATOM 573 C CA . SER A 1 74 ? -10.722 10.658 -2.743 1.00 84.75 74 SER A CA 1
ATOM 574 C C . SER A 1 74 ? -10.179 11.008 -4.141 1.00 84.75 74 SER A C 1
ATOM 576 O O . SER A 1 74 ? -10.341 12.135 -4.603 1.00 84.75 74 SER A O 1
ATOM 578 N N . THR A 1 75 ? -9.558 10.053 -4.840 1.00 84.50 75 THR A N 1
ATOM 579 C CA . THR A 1 75 ? -9.139 10.209 -6.254 1.00 84.50 75 THR A CA 1
ATOM 580 C C . THR A 1 75 ? -10.118 9.529 -7.218 1.00 84.50 75 THR A C 1
ATOM 582 O O . THR A 1 75 ? -10.931 8.692 -6.812 1.00 84.50 75 THR A O 1
ATOM 585 N N . LEU A 1 76 ? -10.066 9.875 -8.512 1.00 82.25 76 LEU A N 1
ATOM 586 C CA . LEU A 1 76 ? -10.926 9.253 -9.532 1.00 82.25 76 LEU A CA 1
ATOM 587 C C . LEU A 1 76 ? -10.663 7.746 -9.652 1.00 82.25 76 LEU A C 1
ATOM 589 O O . LEU A 1 76 ? -11.610 6.959 -9.666 1.00 82.25 76 LEU A O 1
ATOM 593 N N . ILE A 1 77 ? -9.391 7.340 -9.666 1.00 84.94 77 ILE A N 1
ATOM 594 C CA . ILE A 1 77 ? -8.997 5.927 -9.736 1.00 84.94 77 ILE A CA 1
ATOM 595 C C . ILE A 1 77 ? -9.474 5.165 -8.491 1.00 84.94 77 ILE A C 1
ATOM 597 O O . ILE A 1 77 ? -10.020 4.065 -8.606 1.00 84.94 77 ILE A O 1
ATOM 601 N N . ASN A 1 78 ? -9.359 5.760 -7.301 1.00 87.12 78 ASN A N 1
ATOM 602 C CA . ASN A 1 78 ? -9.769 5.099 -6.060 1.00 87.12 78 ASN A CA 1
ATOM 603 C C . ASN A 1 78 ? -11.284 4.881 -5.979 1.00 87.12 78 ASN A C 1
ATOM 605 O O . ASN A 1 78 ? -11.722 3.889 -5.398 1.00 87.12 78 ASN A O 1
ATOM 609 N N . LYS A 1 79 ? -12.094 5.742 -6.613 1.00 86.50 79 LYS A N 1
ATOM 610 C CA . LYS A 1 79 ? -13.543 5.504 -6.738 1.00 86.50 79 LYS A CA 1
ATOM 611 C C . LYS A 1 79 ? -13.843 4.228 -7.526 1.00 86.50 79 LYS A C 1
ATOM 613 O O . LYS A 1 79 ? -14.740 3.484 -7.138 1.00 86.50 79 LYS A O 1
ATOM 618 N N . LEU A 1 80 ? -13.080 3.948 -8.584 1.00 88.56 80 LEU A N 1
ATOM 619 C CA . LEU A 1 80 ? -13.222 2.720 -9.377 1.00 88.56 80 LEU A CA 1
ATOM 620 C C . LEU A 1 80 ? -12.743 1.485 -8.603 1.00 88.56 80 LEU A C 1
ATOM 622 O O . LEU A 1 80 ? -13.356 0.422 -8.673 1.00 88.56 80 LEU A O 1
ATOM 626 N N . LEU A 1 81 ? -11.667 1.627 -7.827 1.00 91.00 81 LEU A N 1
ATOM 627 C CA . LEU A 1 81 ? -11.063 0.535 -7.058 1.00 91.00 81 LEU A CA 1
ATOM 628 C C . LEU A 1 81 ? -11.657 0.360 -5.653 1.00 91.00 81 LEU A C 1
ATOM 630 O O . LEU A 1 81 ? -11.177 -0.488 -4.901 1.00 91.00 81 LEU A O 1
ATOM 634 N N . LYS A 1 82 ? -12.710 1.106 -5.299 1.00 92.81 82 LYS A N 1
ATOM 635 C CA . LYS A 1 82 ? -13.259 1.213 -3.936 1.00 92.81 82 LYS A CA 1
ATOM 636 C C . LYS A 1 82 ? -13.406 -0.130 -3.218 1.00 92.81 82 LYS A C 1
ATOM 638 O O . LYS A 1 82 ? -12.937 -0.270 -2.096 1.00 92.81 82 LYS A O 1
ATOM 643 N N . GLN A 1 83 ? -14.009 -1.129 -3.865 1.00 93.44 83 GLN A N 1
ATOM 644 C CA . GLN A 1 83 ? -14.221 -2.453 -3.260 1.00 93.44 83 GLN A CA 1
ATOM 645 C C . GLN A 1 83 ? -12.905 -3.162 -2.908 1.00 93.44 83 GLN A C 1
ATOM 647 O O . GLN A 1 83 ? -12.783 -3.743 -1.834 1.00 93.44 83 GLN A O 1
ATOM 652 N N . HIS A 1 84 ? -11.900 -3.065 -3.780 1.00 94.06 84 HIS A N 1
ATOM 653 C CA . HIS A 1 84 ? -10.580 -3.647 -3.540 1.00 94.06 84 HIS A CA 1
ATOM 654 C C . HIS A 1 84 ? -9.826 -2.893 -2.441 1.00 94.06 84 HIS A C 1
ATOM 656 O O . HIS A 1 84 ? -9.078 -3.499 -1.679 1.00 94.06 84 HIS A O 1
ATOM 662 N N . ILE A 1 85 ? -10.033 -1.576 -2.339 1.00 94.88 85 ILE A N 1
ATOM 663 C CA . ILE A 1 85 ? -9.438 -0.761 -1.276 1.00 94.88 85 ILE A CA 1
ATOM 664 C C . ILE A 1 85 ? -10.078 -1.095 0.074 1.00 94.88 85 ILE A C 1
ATOM 666 O O . ILE A 1 85 ? -9.360 -1.268 1.050 1.00 94.88 85 ILE A O 1
ATOM 670 N N . LEU A 1 86 ? -11.403 -1.248 0.139 1.00 95.12 86 LEU A N 1
ATOM 671 C CA . LEU A 1 86 ? -12.084 -1.696 1.359 1.00 95.12 86 LEU A CA 1
ATOM 672 C C . LEU A 1 86 ? -11.561 -3.050 1.829 1.00 95.12 86 LEU A C 1
ATOM 674 O O . LEU A 1 86 ? -11.261 -3.233 3.005 1.00 95.12 86 LEU A O 1
ATOM 678 N N . GLU A 1 87 ? -11.395 -3.978 0.892 1.00 95.06 87 GLU A N 1
ATOM 679 C CA . GLU A 1 87 ? -10.819 -5.282 1.179 1.00 95.06 87 GLU A CA 1
ATOM 680 C C . GLU A 1 87 ? -9.365 -5.182 1.669 1.00 95.06 87 GLU A C 1
ATOM 682 O O . GLU A 1 87 ? -8.992 -5.856 2.629 1.00 95.06 87 GLU A O 1
ATOM 687 N N . LEU A 1 88 ? -8.554 -4.311 1.064 1.00 95.75 88 LEU A N 1
ATOM 688 C CA . LEU A 1 88 ? -7.198 -4.016 1.528 1.00 95.75 88 LEU A CA 1
ATOM 689 C C . LEU A 1 88 ? -7.193 -3.475 2.965 1.00 95.75 88 LEU A C 1
ATOM 691 O O . LEU A 1 88 ? -6.373 -3.914 3.775 1.00 95.75 88 LEU A O 1
ATOM 695 N N . LEU A 1 89 ? -8.085 -2.535 3.280 1.00 95.31 89 LEU A N 1
ATOM 696 C CA . LEU A 1 89 ? -8.184 -1.939 4.609 1.00 95.31 89 LEU A CA 1
ATOM 697 C C . LEU A 1 89 ? -8.592 -2.982 5.657 1.00 95.31 89 LEU A C 1
ATOM 699 O O . LEU A 1 89 ? -7.940 -3.092 6.692 1.00 95.31 89 LEU A O 1
ATOM 703 N N . GLU A 1 90 ? -9.606 -3.794 5.368 1.00 93.88 90 GLU A N 1
ATOM 704 C CA . GLU A 1 90 ? -10.071 -4.849 6.275 1.00 93.88 90 GLU A CA 1
ATOM 705 C C . GLU A 1 90 ? -8.989 -5.919 6.501 1.00 93.88 90 GLU A C 1
ATOM 707 O O . GLU A 1 90 ? -8.688 -6.295 7.633 1.00 93.88 90 GLU A O 1
ATOM 712 N N . ILE A 1 91 ? -8.354 -6.397 5.431 1.00 94.06 91 ILE A N 1
ATOM 713 C CA . ILE A 1 91 ? -7.411 -7.518 5.511 1.00 94.06 91 ILE A CA 1
ATOM 714 C C . ILE A 1 91 ? -6.045 -7.071 6.032 1.00 94.06 91 ILE A C 1
ATOM 716 O O . ILE A 1 91 ? -5.498 -7.682 6.950 1.00 94.06 91 ILE A O 1
ATOM 720 N N . LYS A 1 92 ? -5.440 -6.044 5.426 1.00 94.88 92 LYS A N 1
ATOM 721 C CA . LYS A 1 92 ? -4.062 -5.669 5.765 1.00 94.88 92 LYS A CA 1
ATOM 722 C C . LYS A 1 92 ? -4.027 -4.688 6.929 1.00 94.88 92 LYS A C 1
ATOM 724 O O . LYS A 1 92 ? -3.316 -4.934 7.896 1.00 94.88 92 LYS A O 1
ATOM 729 N N . TYR A 1 93 ? -4.810 -3.614 6.878 1.00 94.19 93 TYR A N 1
ATOM 730 C CA . TYR A 1 93 ? -4.724 -2.544 7.878 1.00 94.19 93 TYR A CA 1
ATOM 731 C C . TYR A 1 93 ? -5.424 -2.896 9.198 1.00 94.19 93 TYR A C 1
ATOM 733 O O . TYR A 1 93 ? -4.877 -2.614 10.264 1.00 94.19 93 TYR A O 1
ATOM 741 N N . PHE A 1 94 ? -6.585 -3.550 9.148 1.00 92.88 94 PHE A N 1
ATOM 742 C CA . PHE A 1 94 ? -7.294 -4.006 10.342 1.00 92.88 94 PHE A CA 1
ATOM 743 C C . PHE A 1 94 ? -6.774 -5.363 10.840 1.00 92.88 94 PHE A C 1
ATOM 745 O O . PHE A 1 94 ? -6.250 -5.429 11.945 1.00 92.88 94 PHE A O 1
ATOM 752 N N . GLN A 1 95 ? -6.839 -6.436 10.046 1.00 91.56 95 GLN A N 1
ATOM 753 C CA . GLN A 1 95 ? -6.524 -7.780 10.563 1.00 91.56 95 GLN A CA 1
ATOM 754 C C . GLN A 1 95 ? -5.022 -8.086 10.689 1.00 91.56 95 GLN A C 1
ATOM 756 O O . GLN A 1 95 ? -4.615 -8.763 11.627 1.00 91.56 95 GLN A O 1
ATOM 761 N N . HIS A 1 96 ? -4.185 -7.655 9.739 1.00 92.31 96 HIS A N 1
ATOM 762 C CA . HIS A 1 96 ? -2.776 -8.089 9.688 1.00 92.31 96 HIS A CA 1
ATOM 763 C C . HIS A 1 96 ? -1.804 -7.143 10.400 1.00 92.31 96 HIS A C 1
ATOM 765 O O . HIS A 1 96 ? -0.901 -7.571 11.129 1.00 92.31 96 HIS A O 1
ATOM 771 N N . TYR A 1 97 ? -1.939 -5.840 10.167 1.00 92.12 97 TYR A N 1
ATOM 772 C CA . TYR A 1 97 ? -1.115 -4.826 10.822 1.00 92.12 97 TYR A CA 1
ATOM 773 C C . TYR A 1 97 ? -1.728 -4.301 12.110 1.00 92.12 97 TYR A C 1
ATOM 775 O O . TYR A 1 97 ? -0.981 -3.737 12.905 1.00 92.12 97 TYR A O 1
ATOM 783 N N . GLU A 1 98 ? -3.038 -4.486 12.303 1.00 92.12 98 GLU A N 1
ATOM 784 C CA . GLU A 1 98 ? -3.765 -4.042 13.496 1.00 92.12 98 GLU A CA 1
ATOM 785 C C . GLU A 1 98 ? -3.585 -2.540 13.771 1.00 92.12 98 GLU A C 1
ATOM 787 O O . GLU A 1 98 ? -3.563 -2.102 14.923 1.00 92.12 98 GLU A O 1
ATOM 792 N N . VAL A 1 99 ? -3.413 -1.745 12.708 1.00 92.25 99 VAL A N 1
ATOM 793 C CA . VAL A 1 99 ? -3.307 -0.276 12.771 1.00 92.25 99 VAL A CA 1
ATOM 794 C C . VAL A 1 99 ? -4.679 0.388 12.786 1.00 92.25 99 VAL A C 1
ATOM 796 O O . VAL A 1 99 ? -4.797 1.548 13.174 1.00 92.25 99 VAL A O 1
ATOM 799 N N . LEU A 1 100 ? -5.710 -0.357 12.394 1.00 92.06 100 LEU A N 1
ATOM 800 C CA . LEU A 1 100 ? -7.107 -0.028 12.627 1.00 92.06 100 LEU A CA 1
ATOM 801 C C . LEU A 1 100 ? -7.666 -0.956 13.706 1.00 92.06 100 LEU A C 1
ATOM 803 O O . LEU A 1 100 ? -7.258 -2.110 13.814 1.00 92.06 100 LEU A O 1
ATOM 807 N N . GLU A 1 101 ? -8.624 -0.457 14.472 1.00 89.69 101 GLU A N 1
ATOM 808 C CA . GLU A 1 101 ? -9.431 -1.222 15.420 1.00 89.69 101 GLU A CA 1
ATOM 809 C C . GLU A 1 101 ? -10.911 -1.073 15.056 1.00 89.69 101 GLU A C 1
ATOM 811 O O . GLU A 1 101 ? -11.328 -0.027 14.559 1.00 89.69 101 GLU A O 1
ATOM 816 N N . LYS A 1 102 ? -11.698 -2.129 15.279 1.00 89.12 102 LYS A N 1
ATOM 817 C CA . LYS A 1 102 ? -13.120 -2.191 14.928 1.00 89.12 102 LYS A CA 1
ATOM 818 C C . LYS A 1 102 ? -13.974 -2.292 16.172 1.00 89.12 102 LYS A C 1
ATOM 820 O O . LYS A 1 102 ? -13.645 -3.040 17.093 1.00 89.12 102 LYS A O 1
ATOM 825 N N . GLY A 1 103 ? -15.138 -1.661 16.126 1.00 84.50 103 GLY A N 1
ATOM 826 C CA . GLY A 1 103 ? -16.263 -2.113 16.924 1.00 84.50 103 GLY A CA 1
ATOM 827 C C . GLY A 1 103 ? -17.376 -1.108 17.046 1.00 84.50 103 GLY A C 1
ATOM 828 O O . GLY A 1 103 ? -17.670 -0.374 16.108 1.00 84.50 103 GLY A O 1
ATOM 829 N N . GLU A 1 104 ? -18.123 -1.254 18.130 1.00 83.38 104 GLU A N 1
ATOM 830 C CA . GLU A 1 104 ? -19.548 -0.978 18.102 1.00 83.38 104 GLU A CA 1
ATOM 831 C C . GLU A 1 104 ? -19.907 0.278 18.875 1.00 83.38 104 GLU A C 1
ATOM 833 O O . GLU A 1 104 ? -19.537 0.459 20.039 1.00 83.38 104 GLU A O 1
ATOM 838 N N . THR A 1 105 ? -20.691 1.135 18.232 1.00 80.62 105 THR A N 1
ATOM 839 C CA . THR A 1 105 ? -21.334 2.264 18.899 1.00 80.62 105 THR A CA 1
ATOM 840 C C . THR A 1 105 ? -22.538 1.800 19.719 1.00 80.62 105 THR A C 1
ATOM 842 O O . THR A 1 105 ? -23.037 0.679 19.582 1.00 80.62 105 THR A O 1
ATOM 845 N N . LYS A 1 106 ? -23.067 2.693 20.563 1.00 76.69 106 LYS A N 1
ATOM 846 C CA . LYS A 1 106 ? -24.337 2.469 21.281 1.00 76.69 106 LYS A CA 1
ATOM 847 C C . LYS A 1 106 ? -25.528 2.220 20.342 1.00 76.69 106 LYS A C 1
ATOM 849 O O . LYS A 1 106 ? -26.499 1.600 20.759 1.00 76.69 106 LYS A O 1
ATOM 854 N N . GLU A 1 107 ? -25.427 2.654 19.089 1.00 79.56 107 GLU A N 1
ATOM 855 C CA . GLU A 1 107 ? -26.431 2.470 18.034 1.00 79.56 107 GLU A CA 1
ATOM 856 C C . GLU A 1 107 ? -26.218 1.169 17.231 1.00 79.56 107 GLU A C 1
ATOM 858 O O . GLU A 1 107 ? -26.817 0.992 16.175 1.00 79.56 107 GLU A O 1
ATOM 863 N N . ASN A 1 108 ? -25.369 0.250 17.719 1.00 79.94 108 ASN A N 1
ATOM 864 C CA . ASN A 1 108 ? -24.978 -0.999 17.049 1.00 79.94 108 ASN A CA 1
ATOM 865 C C . ASN A 1 108 ? -24.383 -0.785 15.639 1.00 79.94 108 ASN A C 1
ATOM 867 O O . ASN A 1 108 ? -24.507 -1.646 14.769 1.00 79.94 108 ASN A O 1
ATOM 871 N N . GLN A 1 109 ? -23.720 0.348 15.402 1.00 82.12 109 GLN A N 1
ATOM 872 C CA . GLN A 1 109 ? -22.975 0.576 14.163 1.00 82.12 109 GLN A CA 1
ATOM 873 C C . GLN A 1 109 ? -21.530 0.110 14.326 1.00 82.12 109 GLN A C 1
ATOM 875 O O . GLN A 1 109 ? -20.891 0.411 15.337 1.00 82.12 109 GLN A O 1
ATOM 880 N N . HIS A 1 110 ? -21.006 -0.593 13.322 1.00 85.19 110 HIS A N 1
ATOM 881 C CA . HIS A 1 110 ? -19.601 -0.982 13.270 1.00 85.19 110 HIS A CA 1
ATOM 882 C C . HIS A 1 110 ? -18.764 0.147 12.671 1.00 85.19 110 HIS A C 1
ATOM 884 O O . HIS A 1 110 ? -18.853 0.418 11.475 1.00 85.19 110 HIS A O 1
ATOM 890 N N . LEU A 1 111 ? -17.924 0.763 13.494 1.00 88.19 111 LEU A N 1
ATOM 891 C CA . LEU A 1 111 ? -16.989 1.799 13.079 1.00 88.19 111 LEU A CA 1
ATOM 892 C C . LEU A 1 111 ? -15.549 1.346 13.310 1.00 88.19 111 LEU A C 1
ATOM 894 O O . LEU A 1 111 ? -15.279 0.390 14.042 1.00 88.19 111 LEU A O 1
ATOM 898 N N . TYR A 1 112 ? -14.638 2.062 12.667 1.00 89.75 112 TYR A N 1
ATOM 899 C CA . TYR A 1 112 ? -13.207 1.848 12.735 1.00 8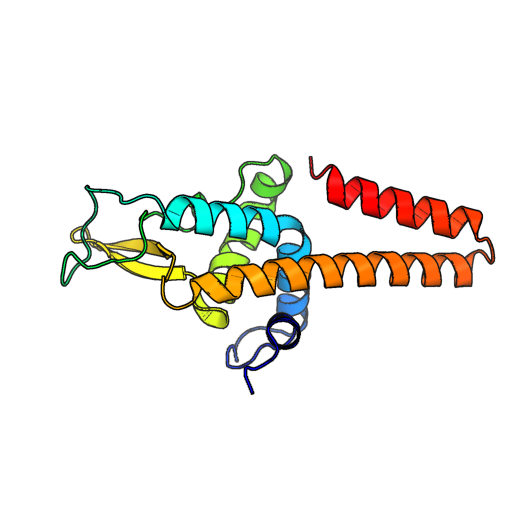9.75 112 TYR A CA 1
ATOM 900 C C . TYR A 1 112 ? -12.519 3.113 13.254 1.00 89.75 112 TYR A C 1
ATOM 902 O O . TYR A 1 112 ? -12.912 4.237 12.922 1.00 89.75 112 TYR A O 1
ATOM 910 N N . SER A 1 113 ? -11.483 2.920 14.064 1.00 89.00 113 SER A N 1
ATOM 911 C CA . SER A 1 113 ? -10.565 3.969 14.520 1.00 89.00 113 SER A CA 1
ATOM 912 C C . SER A 1 113 ? -9.120 3.533 14.330 1.00 89.00 113 SER A C 1
ATOM 914 O O . SER A 1 113 ? -8.830 2.361 14.092 1.00 89.00 113 SER A O 1
ATOM 916 N N . ALA A 1 114 ? -8.197 4.487 14.400 1.00 89.19 114 ALA A N 1
ATOM 917 C CA . ALA A 1 114 ? -6.779 4.173 14.392 1.00 89.19 114 ALA A CA 1
ATOM 918 C C . ALA A 1 114 ? -6.374 3.568 15.744 1.00 89.19 114 ALA A C 1
ATOM 920 O O . ALA A 1 114 ? -6.717 4.125 16.780 1.00 89.19 114 ALA A O 1
ATOM 921 N N . ASN A 1 115 ? -5.620 2.469 15.752 1.00 88.88 115 ASN A N 1
ATOM 922 C CA . ASN A 1 115 ? -5.129 1.847 16.982 1.00 88.88 115 ASN A CA 1
ATOM 923 C C . ASN A 1 115 ? -3.812 2.511 17.434 1.00 88.88 115 ASN A C 1
ATOM 925 O O . ASN A 1 115 ? -2.774 2.277 16.800 1.00 88.88 115 ASN A O 1
ATOM 929 N N . PRO A 1 116 ? -3.790 3.270 18.549 1.00 83.31 116 PRO A N 1
ATOM 930 C CA . PRO A 1 116 ? -2.603 4.004 18.998 1.00 83.31 116 PRO A CA 1
ATOM 931 C C . PRO A 1 116 ? -1.381 3.124 19.254 1.00 83.31 116 PRO A C 1
ATOM 933 O O . PRO A 1 116 ? -0.251 3.570 19.058 1.00 83.31 116 PRO A O 1
ATOM 936 N N . HIS A 1 117 ? -1.593 1.870 19.662 1.00 85.44 117 HIS A N 1
ATOM 937 C CA . HIS A 1 117 ? -0.513 0.941 19.998 1.00 85.44 117 HIS A CA 1
ATOM 938 C C . HIS A 1 117 ? 0.328 0.564 18.774 1.00 85.44 117 HIS A C 1
ATOM 940 O O . HIS A 1 117 ? 1.535 0.351 18.898 1.00 85.44 117 HIS A O 1
ATOM 946 N N . ASN A 1 118 ? -0.297 0.526 17.594 1.00 88.56 118 ASN A N 1
ATOM 947 C CA . ASN A 1 118 ? 0.332 0.093 16.350 1.00 88.56 118 ASN A CA 1
ATOM 948 C C . ASN A 1 118 ? 0.576 1.240 15.358 1.00 88.56 118 ASN A C 1
ATOM 950 O O . ASN A 1 118 ? 1.193 1.008 14.321 1.00 88.56 118 ASN A O 1
ATOM 954 N N . LEU A 1 119 ? 0.203 2.486 15.680 1.00 87.56 119 LEU A N 1
ATOM 955 C CA . LEU A 1 119 ? 0.530 3.661 14.856 1.00 87.56 119 LEU A CA 1
ATOM 956 C C . LEU A 1 119 ? 2.015 3.758 14.454 1.00 87.56 119 LEU A C 1
ATOM 958 O O . LEU A 1 119 ? 2.273 4.093 13.296 1.00 87.56 119 LEU A O 1
ATOM 962 N N . PRO A 1 120 ? 3.008 3.428 15.313 1.00 88.50 120 PRO A N 1
ATOM 963 C CA . PRO A 1 120 ? 4.414 3.470 14.907 1.00 88.50 120 PRO A CA 1
ATOM 964 C C . PRO A 1 120 ? 4.752 2.571 13.704 1.00 88.50 120 PRO A C 1
ATOM 966 O O . PRO A 1 120 ? 5.682 2.878 12.959 1.00 88.50 120 PRO A O 1
ATOM 969 N N . VAL A 1 121 ? 3.981 1.498 13.473 1.00 90.75 121 VAL A N 1
ATOM 970 C CA . VAL A 1 121 ? 4.154 0.588 12.325 1.00 90.75 121 VAL A CA 1
ATOM 971 C C . VAL A 1 121 ? 3.898 1.308 10.998 1.00 90.75 121 VAL A C 1
ATOM 973 O O . VAL A 1 121 ? 4.508 0.959 9.990 1.00 90.75 121 VAL A O 1
ATOM 976 N N . LEU A 1 122 ? 3.055 2.347 10.982 1.00 91.00 122 LEU A N 1
ATOM 977 C CA . LEU A 1 122 ? 2.731 3.102 9.768 1.00 91.00 122 LEU A CA 1
ATOM 978 C C . LEU A 1 122 ? 3.969 3.762 9.144 1.00 91.00 122 LEU A C 1
ATOM 980 O O . LEU A 1 122 ? 4.123 3.746 7.924 1.00 91.00 122 LEU A O 1
ATOM 984 N N . SER A 1 123 ? 4.893 4.275 9.960 1.00 88.56 123 SER A N 1
ATOM 985 C CA . SER A 1 123 ? 6.157 4.840 9.467 1.00 88.56 123 SER A CA 1
ATOM 986 C C . SER A 1 123 ? 7.029 3.779 8.785 1.00 88.56 123 SER A C 1
ATOM 988 O O . SER A 1 123 ? 7.626 4.034 7.738 1.00 88.56 123 SER A O 1
ATOM 990 N N . GLU A 1 124 ? 7.071 2.566 9.342 1.00 90.75 124 GLU A N 1
ATOM 991 C CA . GLU A 1 124 ? 7.818 1.438 8.770 1.00 90.75 124 GLU A CA 1
ATOM 992 C C . GLU A 1 124 ? 7.153 0.897 7.487 1.00 90.75 124 GLU A C 1
ATOM 994 O O . GLU A 1 124 ? 7.843 0.498 6.542 1.00 90.75 124 GLU A O 1
ATOM 999 N N . LEU A 1 125 ? 5.819 0.935 7.410 1.00 92.38 125 LEU A N 1
ATOM 1000 C CA . LEU A 1 125 ? 5.064 0.610 6.196 1.00 92.38 125 LEU A CA 1
ATOM 1001 C C . LEU A 1 125 ? 5.339 1.623 5.082 1.00 92.38 125 LEU A C 1
ATOM 1003 O O . LEU A 1 125 ? 5.640 1.220 3.961 1.00 92.38 125 LEU A O 1
ATOM 1007 N N . LYS A 1 126 ? 5.335 2.925 5.394 1.00 91.00 126 LYS A N 1
ATOM 1008 C CA . LYS A 1 126 ? 5.664 3.987 4.429 1.00 91.00 126 LYS A CA 1
ATOM 1009 C C . LYS A 1 126 ? 7.059 3.790 3.832 1.00 91.00 126 LYS A C 1
ATOM 1011 O O . LYS A 1 126 ? 7.232 3.886 2.616 1.00 91.00 126 LYS A O 1
ATOM 1016 N N . LEU A 1 127 ? 8.043 3.443 4.666 1.00 89.88 127 LEU A N 1
ATOM 1017 C CA . LEU A 1 127 ? 9.384 3.089 4.196 1.00 89.88 127 LEU A CA 1
ATOM 1018 C C . LEU A 1 127 ? 9.354 1.853 3.288 1.00 89.88 127 LEU A C 1
ATOM 1020 O O . LEU A 1 127 ? 9.943 1.871 2.209 1.00 89.88 127 LEU A O 1
ATOM 1024 N N . SER A 1 128 ? 8.624 0.813 3.696 1.00 91.50 128 SER A N 1
ATOM 1025 C CA . SER A 1 128 ? 8.494 -0.424 2.923 1.00 91.50 128 SER A CA 1
ATOM 1026 C C . SER A 1 128 ? 7.898 -0.165 1.538 1.00 91.50 128 SER A C 1
ATOM 1028 O O . SER A 1 128 ? 8.434 -0.659 0.551 1.00 91.50 128 SER A O 1
ATOM 1030 N N . TYR A 1 129 ? 6.855 0.661 1.427 1.00 90.81 129 TYR A N 1
ATOM 1031 C CA . TYR A 1 129 ? 6.229 0.994 0.141 1.00 90.81 129 TYR A CA 1
ATOM 1032 C C . TYR A 1 129 ? 7.191 1.729 -0.794 1.00 90.81 129 TYR A C 1
ATOM 1034 O O . TYR A 1 129 ? 7.249 1.420 -1.985 1.00 90.81 129 TYR A O 1
ATOM 1042 N N . ASN A 1 130 ? 8.000 2.646 -0.259 1.00 88.19 130 ASN A N 1
ATOM 1043 C CA . ASN A 1 130 ? 9.047 3.309 -1.035 1.00 88.19 130 ASN A CA 1
ATOM 1044 C C . ASN A 1 130 ? 10.091 2.308 -1.544 1.00 88.19 130 ASN A C 1
ATOM 1046 O O . ASN A 1 130 ? 10.464 2.356 -2.716 1.00 88.19 130 ASN A O 1
ATOM 1050 N N . THR A 1 131 ? 10.523 1.364 -0.703 1.00 90.56 131 THR A N 1
ATOM 1051 C CA . THR A 1 131 ? 11.440 0.294 -1.120 1.00 90.56 131 THR A CA 1
ATOM 1052 C C . THR A 1 131 ? 10.833 -0.586 -2.214 1.00 90.56 131 THR A C 1
ATOM 1054 O O . THR A 1 131 ? 11.528 -0.921 -3.171 1.00 90.56 131 THR A O 1
ATOM 1057 N N . ILE A 1 132 ? 9.543 -0.924 -2.118 1.00 89.19 132 ILE A N 1
ATOM 1058 C CA . ILE A 1 132 ? 8.841 -1.712 -3.143 1.00 89.19 132 ILE A CA 1
ATOM 1059 C C . ILE A 1 132 ? 8.833 -0.973 -4.482 1.00 89.19 132 ILE A C 1
ATOM 1061 O O . ILE A 1 132 ? 9.157 -1.570 -5.504 1.00 89.19 132 ILE A O 1
ATOM 1065 N N . TRP A 1 133 ? 8.535 0.327 -4.487 1.00 89.00 133 TRP A N 1
ATOM 1066 C CA . TRP A 1 133 ? 8.569 1.135 -5.708 1.00 89.00 133 TRP A CA 1
ATOM 1067 C C . TRP A 1 133 ? 9.952 1.192 -6.353 1.00 89.00 133 TRP A C 1
ATOM 1069 O O . TRP A 1 133 ? 10.065 1.030 -7.566 1.00 89.00 133 TRP A O 1
ATOM 1079 N N . VAL A 1 134 ? 11.005 1.372 -5.552 1.00 89.06 134 VAL A N 1
ATOM 1080 C CA . VAL A 1 134 ? 12.385 1.341 -6.056 1.00 89.06 134 VAL A CA 1
ATOM 1081 C C . VAL A 1 134 ? 12.703 -0.024 -6.668 1.00 89.06 134 VAL A C 1
ATOM 1083 O O . VAL A 1 134 ? 13.252 -0.086 -7.765 1.00 89.06 134 VAL A O 1
ATOM 1086 N N . ALA A 1 135 ? 12.315 -1.116 -6.004 1.00 89.94 135 ALA A N 1
ATOM 1087 C CA . ALA A 1 135 ? 12.518 -2.462 -6.528 1.00 89.94 135 ALA A CA 1
ATOM 1088 C C . ALA A 1 135 ? 11.763 -2.690 -7.848 1.00 89.94 135 ALA A C 1
ATOM 1090 O O . ALA A 1 135 ? 12.324 -3.287 -8.766 1.00 89.94 135 ALA A O 1
ATOM 1091 N N . ILE A 1 136 ? 10.527 -2.190 -7.970 1.00 88.62 136 ILE A N 1
ATOM 1092 C CA . ILE A 1 136 ? 9.745 -2.251 -9.214 1.00 88.62 136 ILE A CA 1
ATOM 1093 C C . ILE A 1 136 ? 10.456 -1.484 -10.333 1.00 88.62 136 ILE A C 1
ATOM 1095 O O . ILE A 1 136 ? 10.644 -2.056 -11.404 1.00 88.62 136 ILE A O 1
ATOM 1099 N N . ASN A 1 137 ? 10.896 -0.245 -10.083 1.00 89.62 137 ASN A N 1
ATOM 1100 C CA . ASN A 1 137 ? 11.620 0.565 -11.072 1.00 89.62 137 ASN A CA 1
ATOM 1101 C C . ASN A 1 137 ? 12.860 -0.172 -11.590 1.00 89.62 137 ASN A C 1
ATOM 1103 O O . ASN A 1 137 ? 12.975 -0.420 -12.785 1.00 89.62 137 ASN A O 1
ATOM 1107 N N . VAL A 1 138 ? 13.731 -0.619 -10.679 1.00 89.44 138 VAL A N 1
ATOM 1108 C CA . VAL A 1 138 ? 14.957 -1.348 -11.043 1.00 89.44 138 VAL A CA 1
ATOM 1109 C C . VAL A 1 138 ? 14.635 -2.630 -11.809 1.00 89.44 138 VAL A C 1
ATOM 1111 O O . VAL A 1 138 ? 15.305 -2.953 -12.786 1.00 89.44 138 VAL A O 1
ATOM 1114 N N . THR A 1 139 ? 13.602 -3.365 -11.391 1.00 90.81 139 THR A N 1
ATOM 1115 C CA . THR A 1 139 ? 13.197 -4.605 -12.067 1.00 90.81 139 THR A CA 1
ATOM 1116 C C . THR A 1 139 ? 12.755 -4.330 -13.501 1.00 90.81 139 THR A C 1
ATOM 1118 O O . THR A 1 139 ? 13.151 -5.066 -14.404 1.00 90.81 139 THR A O 1
ATOM 1121 N N . VAL A 1 140 ? 11.966 -3.277 -13.731 1.00 89.75 140 VAL A N 1
ATOM 1122 C CA . VAL A 1 140 ? 11.539 -2.921 -15.089 1.00 89.75 140 VAL A CA 1
ATOM 1123 C C . VAL A 1 140 ? 12.720 -2.460 -15.931 1.00 89.75 140 VAL A C 1
ATOM 1125 O O . VAL A 1 140 ? 12.854 -2.935 -17.055 1.00 89.75 140 VAL A O 1
ATOM 1128 N N . ASP A 1 141 ? 13.607 -1.628 -15.391 1.00 88.62 141 ASP A N 1
ATOM 1129 C CA . ASP A 1 141 ? 14.785 -1.154 -16.122 1.00 88.62 141 ASP A CA 1
ATOM 1130 C C . ASP A 1 141 ? 15.679 -2.323 -16.563 1.00 88.62 141 ASP A C 1
ATOM 1132 O O . ASP A 1 141 ? 16.115 -2.377 -17.715 1.00 88.62 141 ASP A O 1
ATOM 1136 N N . VAL A 1 142 ? 15.891 -3.311 -15.683 1.00 90.12 142 VAL A N 1
ATOM 1137 C CA . VAL A 1 142 ? 16.629 -4.540 -16.013 1.00 90.12 142 VAL A CA 1
ATOM 1138 C C . VAL A 1 142 ? 15.914 -5.338 -17.102 1.00 90.12 142 VAL A C 1
ATOM 1140 O O . VAL A 1 142 ? 16.556 -5.755 -18.062 1.00 90.12 142 VAL A O 1
ATOM 1143 N N . ILE A 1 143 ? 14.598 -5.547 -16.991 1.00 92.12 143 ILE A N 1
ATOM 1144 C CA . ILE A 1 143 ? 13.824 -6.288 -18.002 1.00 92.12 143 ILE A CA 1
ATOM 1145 C C . ILE A 1 143 ? 13.905 -5.593 -19.363 1.00 92.12 143 ILE A C 1
ATOM 1147 O O . ILE A 1 143 ? 14.154 -6.253 -20.372 1.00 92.12 143 ILE A O 1
ATOM 1151 N N . VAL A 1 144 ? 13.719 -4.273 -19.398 1.00 91.44 144 VAL A N 1
ATOM 1152 C CA . VAL A 1 144 ? 13.781 -3.489 -20.634 1.00 91.44 144 VAL A CA 1
ATOM 1153 C C . VAL A 1 144 ? 15.170 -3.587 -21.240 1.00 91.44 144 VAL A C 1
ATOM 1155 O O . VAL A 1 144 ? 15.277 -3.947 -22.408 1.00 91.44 144 VAL A O 1
ATOM 1158 N N . TYR A 1 145 ? 16.223 -3.380 -20.450 1.00 90.81 145 TYR A N 1
ATOM 1159 C CA . TYR A 1 145 ? 17.594 -3.504 -20.933 1.00 90.81 145 TYR A CA 1
ATOM 1160 C C . TYR A 1 145 ? 17.905 -4.906 -21.473 1.00 90.81 145 TYR A C 1
ATOM 1162 O O . TYR A 1 145 ? 18.532 -5.029 -22.519 1.00 90.81 145 TYR A O 1
ATOM 1170 N N . LEU A 1 146 ? 17.439 -5.974 -20.819 1.00 93.12 146 LEU A N 1
ATOM 1171 C CA . LEU A 1 146 ? 17.653 -7.342 -21.305 1.00 93.12 146 LEU A CA 1
ATOM 1172 C C . LEU A 1 146 ? 16.959 -7.611 -22.651 1.00 93.12 146 LEU A C 1
ATOM 1174 O O . LEU A 1 146 ? 17.456 -8.416 -23.435 1.00 93.12 146 LEU A O 1
ATOM 1178 N N . ILE A 1 147 ? 15.831 -6.951 -22.925 1.00 93.75 147 ILE A N 1
ATOM 1179 C CA . ILE A 1 147 ? 15.071 -7.120 -24.172 1.00 93.75 147 ILE A CA 1
ATOM 1180 C C . ILE A 1 147 ? 15.616 -6.217 -25.285 1.00 93.75 147 ILE A C 1
ATOM 1182 O O . ILE A 1 147 ? 15.722 -6.653 -26.430 1.00 93.75 147 ILE A O 1
ATOM 1186 N N . THR A 1 148 ? 15.939 -4.961 -24.974 1.00 92.94 148 THR A N 1
ATOM 1187 C CA . THR A 1 148 ? 16.317 -3.949 -25.972 1.00 92.94 148 THR A CA 1
ATOM 1188 C C . THR A 1 148 ? 17.825 -3.830 -26.166 1.00 92.94 148 THR A C 1
ATOM 1190 O O . THR A 1 148 ? 18.261 -3.339 -27.203 1.00 92.94 148 THR A O 1
ATOM 1193 N N . SER A 1 149 ? 18.623 -4.246 -25.175 1.00 91.00 149 SER A N 1
ATOM 1194 C CA . SER A 1 149 ? 20.053 -3.917 -25.049 1.00 91.00 149 SER A CA 1
ATOM 1195 C C . SER A 1 149 ? 20.347 -2.410 -25.143 1.00 91.00 149 SER A C 1
ATOM 1197 O O . SER A 1 149 ? 21.468 -2.013 -25.457 1.00 91.00 149 SER A O 1
ATOM 1199 N N . ASP A 1 150 ? 19.349 -1.563 -24.865 1.00 88.31 150 ASP A N 1
ATOM 1200 C CA . ASP A 1 150 ? 19.434 -0.107 -24.961 1.00 88.31 150 ASP A CA 1
ATOM 1201 C C . ASP A 1 150 ? 19.187 0.536 -23.592 1.00 88.31 150 ASP A C 1
ATOM 1203 O O . ASP A 1 150 ? 18.095 0.466 -23.020 1.00 88.31 150 ASP A O 1
ATOM 1207 N N . ILE A 1 151 ? 20.226 1.200 -23.084 1.00 88.12 151 ILE A N 1
ATOM 1208 C CA . ILE A 1 151 ? 20.197 1.945 -21.821 1.00 88.12 151 ILE A CA 1
ATOM 1209 C C . ILE A 1 151 ? 19.201 3.109 -21.905 1.00 88.12 151 ILE A C 1
ATOM 1211 O O . ILE A 1 151 ? 18.538 3.418 -20.917 1.00 88.12 151 ILE A O 1
ATOM 1215 N N . SER A 1 152 ? 19.048 3.734 -23.074 1.00 91.56 152 SER A N 1
ATOM 1216 C CA . SER A 1 152 ? 18.127 4.858 -23.278 1.00 91.56 152 SER A CA 1
ATOM 1217 C C . SER A 1 152 ? 16.681 4.408 -23.085 1.00 91.56 152 SER A C 1
ATOM 1219 O O . SER A 1 152 ? 15.922 5.059 -22.370 1.00 91.56 152 SER A O 1
ATOM 1221 N N . ALA A 1 153 ? 16.317 3.260 -23.662 1.00 86.81 153 ALA A N 1
ATOM 1222 C CA . ALA A 1 153 ? 15.000 2.657 -23.486 1.00 86.81 153 ALA A CA 1
ATOM 1223 C C . ALA A 1 153 ? 14.712 2.313 -22.013 1.00 86.81 153 ALA A C 1
ATOM 1225 O O . ALA A 1 153 ? 13.616 2.600 -21.533 1.00 86.81 153 ALA A O 1
ATOM 1226 N N . ALA A 1 154 ? 15.699 1.771 -21.288 1.00 87.75 154 ALA A N 1
ATOM 1227 C CA . ALA A 1 154 ? 15.572 1.488 -19.856 1.00 87.75 154 ALA A CA 1
ATOM 1228 C C . ALA A 1 154 ? 15.385 2.774 -19.026 1.00 87.75 154 ALA A C 1
ATOM 1230 O O . ALA A 1 154 ? 14.509 2.852 -18.170 1.00 87.75 154 ALA A O 1
ATOM 1231 N N . LEU A 1 155 ? 16.137 3.838 -19.326 1.00 87.12 155 LEU A N 1
ATOM 1232 C CA . LEU A 1 155 ? 15.976 5.128 -18.646 1.00 87.12 155 LEU A CA 1
ATOM 1233 C C . LEU A 1 155 ? 14.592 5.746 -18.890 1.00 87.12 155 LEU A C 1
ATOM 1235 O O . LEU A 1 155 ? 13.988 6.293 -17.966 1.00 87.12 155 LEU A O 1
ATOM 1239 N N . VAL A 1 156 ? 14.072 5.649 -20.118 1.00 90.62 156 VAL A N 1
ATOM 1240 C CA . VAL A 1 156 ? 12.727 6.139 -20.449 1.00 90.62 156 VAL A CA 1
ATOM 1241 C C . VAL A 1 156 ? 11.659 5.338 -19.702 1.00 90.62 156 VAL A C 1
ATOM 1243 O O . VAL A 1 156 ? 10.741 5.946 -19.149 1.00 90.62 156 VAL A O 1
ATOM 1246 N N . SER A 1 157 ? 11.775 4.007 -19.619 1.00 88.31 157 SER A N 1
ATOM 1247 C CA . SER A 1 157 ? 10.819 3.199 -18.850 1.00 88.31 157 SER A CA 1
ATOM 1248 C C . SER A 1 157 ? 10.824 3.552 -17.366 1.00 88.31 157 SER A C 1
ATOM 1250 O O . SER A 1 157 ? 9.751 3.773 -16.798 1.00 88.31 157 SER A O 1
ATOM 1252 N N . GLY A 1 158 ? 12.003 3.691 -16.755 1.00 87.69 158 GLY A N 1
ATOM 1253 C CA . GLY A 1 158 ? 12.127 4.087 -15.354 1.00 87.69 158 GLY A CA 1
ATOM 1254 C C . GLY A 1 158 ? 11.530 5.471 -15.090 1.00 87.69 158 GLY A C 1
ATOM 1255 O O . GLY A 1 158 ? 10.777 5.656 -14.131 1.00 87.69 158 GLY A O 1
ATOM 1256 N N . ALA A 1 159 ? 11.775 6.436 -15.985 1.00 87.12 159 ALA A N 1
ATOM 1257 C CA . ALA A 1 159 ? 11.196 7.777 -15.893 1.00 87.12 159 ALA A CA 1
ATOM 1258 C C . ALA A 1 159 ? 9.659 7.765 -15.981 1.00 87.12 159 ALA A C 1
ATOM 1260 O O . ALA A 1 159 ? 8.997 8.482 -15.229 1.00 87.12 159 ALA A O 1
ATOM 1261 N N . VAL A 1 160 ? 9.079 6.934 -16.856 1.00 87.62 160 VAL A N 1
ATOM 1262 C CA . VAL A 1 160 ? 7.619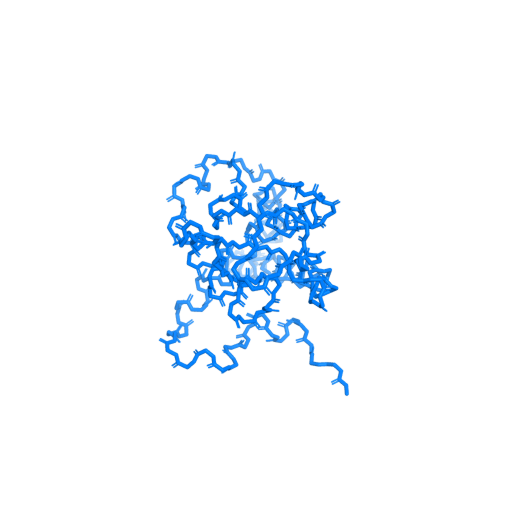 6.784 -16.981 1.00 87.62 160 VAL A CA 1
ATOM 1263 C C . VAL A 1 160 ? 7.009 6.177 -15.717 1.00 87.62 160 VAL A C 1
ATOM 1265 O O . VAL A 1 160 ? 5.981 6.663 -15.244 1.00 87.62 160 VAL A O 1
ATOM 1268 N N . ILE A 1 161 ? 7.627 5.149 -15.131 1.00 86.56 161 ILE A N 1
ATOM 1269 C CA . ILE A 1 161 ? 7.098 4.534 -13.904 1.00 86.56 161 ILE A CA 1
ATOM 1270 C C . ILE A 1 161 ? 7.174 5.514 -12.735 1.00 86.56 161 ILE A C 1
ATOM 1272 O O . ILE A 1 161 ? 6.203 5.671 -11.992 1.00 86.56 161 ILE A O 1
ATOM 1276 N N . GLU A 1 162 ? 8.288 6.229 -12.599 1.00 85.62 162 GLU A N 1
ATOM 1277 C CA . GLU A 1 162 ? 8.444 7.259 -11.575 1.00 85.62 162 GLU A CA 1
ATOM 1278 C C . GLU A 1 162 ? 7.441 8.408 -11.767 1.00 85.62 162 GLU A C 1
ATOM 1280 O O . GLU A 1 162 ? 6.891 8.922 -10.788 1.00 85.62 162 GLU A O 1
ATOM 1285 N N . PHE A 1 163 ? 7.140 8.775 -13.017 1.00 86.88 163 PHE A N 1
ATOM 1286 C CA . PHE A 1 163 ? 6.080 9.727 -13.333 1.00 86.88 163 PHE A CA 1
ATOM 1287 C C . PHE A 1 163 ? 4.718 9.217 -12.845 1.00 86.88 163 PHE A C 1
ATOM 1289 O O . PHE A 1 163 ? 4.041 9.917 -12.095 1.00 86.88 163 PHE A O 1
ATOM 1296 N N . ILE A 1 164 ? 4.339 7.976 -13.164 1.00 82.81 164 ILE A N 1
ATOM 1297 C CA . ILE A 1 164 ? 3.086 7.373 -12.675 1.00 82.81 164 ILE A CA 1
ATOM 1298 C C . ILE 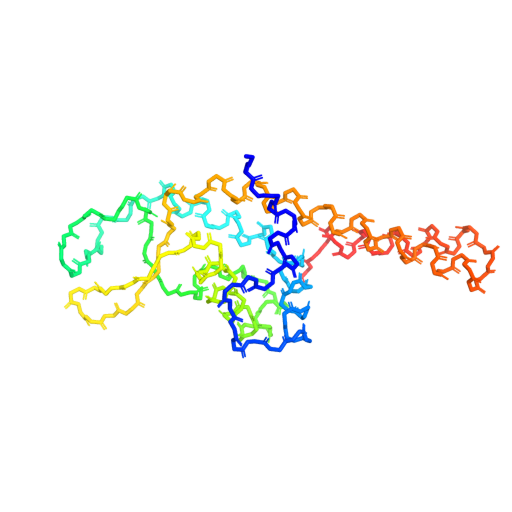A 1 164 ? 3.048 7.358 -11.138 1.00 82.81 164 ILE A C 1
ATOM 1300 O O . ILE A 1 164 ? 2.031 7.715 -10.533 1.00 82.81 164 ILE A O 1
ATOM 1304 N N . ARG A 1 165 ? 4.167 7.006 -10.491 1.00 80.81 165 ARG A N 1
ATOM 1305 C CA . ARG A 1 165 ? 4.297 6.985 -9.028 1.00 80.81 165 ARG A CA 1
ATOM 1306 C C . ARG A 1 165 ? 4.103 8.363 -8.403 1.00 80.81 165 ARG A C 1
ATOM 1308 O O . ARG A 1 165 ? 3.518 8.448 -7.327 1.00 80.81 165 ARG A O 1
ATOM 1315 N N . ARG A 1 166 ? 4.609 9.431 -9.018 1.00 80.38 166 ARG A N 1
ATOM 1316 C CA . ARG A 1 166 ? 4.526 10.789 -8.452 1.00 80.38 166 ARG A CA 1
ATOM 1317 C C . ARG A 1 166 ? 3.225 11.498 -8.778 1.00 80.38 166 ARG A C 1
ATOM 1319 O O . ARG A 1 166 ? 2.744 12.262 -7.949 1.00 80.38 166 ARG A O 1
ATOM 1326 N N . PHE A 1 167 ? 2.673 11.256 -9.962 1.00 76.56 167 PHE A N 1
ATOM 1327 C CA . PHE A 1 167 ? 1.552 12.038 -10.463 1.00 76.56 167 PHE A CA 1
ATOM 1328 C C . PHE A 1 167 ? 0.183 11.426 -10.194 1.00 76.56 167 PHE A C 1
ATOM 1330 O O . PHE A 1 167 ? -0.767 12.138 -10.468 1.00 76.56 167 PHE A O 1
ATOM 1337 N N . LYS A 1 168 ? 0.086 10.196 -9.641 1.00 64.25 168 LYS A N 1
ATOM 1338 C CA . LYS A 1 168 ? -1.135 9.496 -9.152 1.00 64.25 168 LYS A CA 1
ATOM 1339 C C . LYS A 1 168 ? -2.432 10.331 -9.294 1.00 64.25 168 LYS A C 1
ATOM 1341 O O . LYS A 1 168 ? -2.918 10.875 -8.302 1.00 64.25 168 LYS A O 1
ATOM 1346 N N . ILE A 1 169 ? -2.929 10.457 -10.532 1.00 52.38 169 ILE A N 1
ATOM 1347 C CA . ILE A 1 169 ? -4.098 11.275 -10.918 1.00 52.38 169 ILE A CA 1
ATOM 1348 C C . ILE A 1 169 ? -5.382 10.541 -10.526 1.00 52.38 169 ILE A C 1
ATOM 1350 O O . ILE A 1 169 ? -5.426 9.309 -10.734 1.00 52.38 169 ILE A O 1
#

Foldseek 3Di:
DPDQLLVLLQDLPPVVPDDSVLSVVLSVVCLQCVLQLLVQQVVQQPAADPPFDADPGRPPNFHDKAALQSSQDPDPVSVVCVVSSSVSCVRPVCPRQVQKDWDQTPVRDIIIGGRPVRSVSSVSSNVSSVVVLVVVLVVQLVVQCVVPVDNVRSVVSSVVSVCCSPVVD

Sequence (169 aa):
MRSSVFSKVFSRGSTQGISLSKWMKLTLLESYLGEQVIDIILSVSSYQTKSVSWKGGDQAVGGYRGELEFFIPSTLINKLLKQHILELLEIKYFQHYEVLEKGETKENQHLYSANPHNLPVLSELKLSYNTIWVAINVTVDVIVYLITSDISAALVSGAVIEFIRRFKI